Protein AF-A0A3Q9WMM1-F1 (afdb_monomer_lite)

pLDDT: mean 88.0, std 8.88, range [58.69, 95.88]

Sequence (91 aa):
MFIEGNKYLRLTAVPVRKGLFAKGEYTYEVLAHPGASRVVDATHLADAVGVGPHGPWNDLQECQRTADRLFEEGRKKDWVEYGTAIVVSEE

Foldseek 3Di:
DDDAQWKKKAWDDDFDDDDPDTHDFTKMWMDRHPPDIDIDTPVCVCVRRPNDPPGDVVQVVLLVVLNVVCVVVVVRQWIATGPPRDIDHDD

Structure (mmCIF, N/CA/C/O backbone):
data_AF-A0A3Q9WMM1-F1
#
_entry.id   AF-A0A3Q9WMM1-F1
#
loop_
_atom_site.group_PDB
_atom_site.id
_atom_site.type_symbol
_atom_site.label_atom_id
_atom_site.label_alt_id
_atom_site.label_comp_id
_atom_site.label_asym_id
_atom_site.label_entity_id
_atom_site.label_seq_id
_atom_site.pdbx_PDB_ins_code
_atom_site.Cartn_x
_atom_site.Cartn_y
_atom_site.Cartn_z
_atom_site.occupancy
_atom_site.B_iso_or_equiv
_atom_site.auth_seq_id
_atom_site.auth_comp_id
_atom_site.auth_asym_id
_atom_site.auth_atom_id
_atom_site.pdbx_PDB_model_num
ATOM 1 N N . MET A 1 1 ? -4.909 14.085 -5.718 1.00 75.31 1 MET A N 1
ATOM 2 C CA . MET A 1 1 ? -5.000 13.726 -7.150 1.00 75.31 1 MET A CA 1
ATOM 3 C C . MET A 1 1 ? -3.917 12.709 -7.473 1.00 75.31 1 MET A C 1
ATOM 5 O O . MET A 1 1 ? -2.776 12.941 -7.096 1.00 75.31 1 MET A O 1
ATOM 9 N N . PHE A 1 2 ? -4.274 11.593 -8.113 1.00 83.25 2 PHE A N 1
ATOM 10 C CA . PHE A 1 2 ? -3.309 10.585 -8.561 1.00 83.25 2 PHE A CA 1
ATOM 11 C C . PHE A 1 2 ? -2.586 11.056 -9.819 1.00 83.25 2 PHE A C 1
ATOM 13 O O . PHE A 1 2 ? -3.212 11.614 -10.721 1.00 83.25 2 PHE A O 1
ATOM 20 N N . ILE A 1 3 ? -1.282 10.816 -9.875 1.00 84.12 3 ILE A N 1
ATOM 21 C CA . ILE A 1 3 ? -0.444 11.124 -11.028 1.00 84.12 3 ILE A CA 1
ATOM 22 C C . ILE A 1 3 ? -0.332 9.858 -11.877 1.00 84.12 3 ILE A C 1
ATOM 24 O O . ILE A 1 3 ? -0.024 8.777 -11.373 1.00 84.12 3 ILE A O 1
ATOM 28 N N . GLU A 1 4 ? -0.606 9.981 -13.174 1.00 83.56 4 GLU A N 1
ATOM 29 C CA . GLU A 1 4 ? -0.471 8.868 -14.111 1.00 83.56 4 GLU A CA 1
ATOM 30 C C . GLU A 1 4 ? 0.980 8.363 -14.145 1.00 83.56 4 GLU A C 1
ATOM 32 O O . GLU A 1 4 ? 1.924 9.145 -14.230 1.00 83.56 4 GLU A O 1
ATOM 37 N N . GLY A 1 5 ? 1.157 7.043 -14.055 1.00 82.75 5 GLY A N 1
ATOM 38 C CA . GLY A 1 5 ? 2.475 6.404 -14.000 1.00 82.75 5 GLY A CA 1
ATOM 39 C C . GLY A 1 5 ? 3.066 6.276 -12.591 1.00 82.75 5 GLY A C 1
ATOM 40 O O . GLY A 1 5 ? 3.964 5.453 -12.398 1.00 82.75 5 GLY A O 1
ATOM 41 N N . ASN A 1 6 ? 2.532 6.996 -11.597 1.00 89.94 6 ASN A N 1
ATOM 42 C CA . ASN A 1 6 ? 2.882 6.770 -10.197 1.00 89.94 6 ASN A CA 1
ATOM 43 C C . ASN A 1 6 ? 2.162 5.534 -9.654 1.00 89.94 6 ASN A C 1
ATOM 45 O O . ASN A 1 6 ? 1.108 5.116 -10.141 1.00 89.94 6 ASN A O 1
ATOM 49 N N . LYS A 1 7 ? 2.757 4.942 -8.619 1.00 92.56 7 LYS A N 1
ATOM 50 C CA . LYS A 1 7 ? 2.206 3.778 -7.931 1.00 92.56 7 LYS A CA 1
ATOM 51 C C . LYS A 1 7 ? 1.759 4.206 -6.551 1.00 92.56 7 LYS A C 1
ATOM 53 O O . LYS A 1 7 ? 2.465 4.952 -5.881 1.00 92.56 7 LYS A O 1
ATOM 58 N N . TYR A 1 8 ? 0.621 3.701 -6.115 1.00 94.25 8 TYR A N 1
ATOM 59 C CA . TYR A 1 8 ? 0.059 4.026 -4.818 1.00 94.25 8 TYR A CA 1
ATOM 60 C C . TYR A 1 8 ? -0.292 2.752 -4.073 1.00 94.25 8 TYR A C 1
ATOM 62 O O . TYR A 1 8 ? -0.685 1.759 -4.685 1.00 94.25 8 TYR A O 1
ATOM 70 N N . LEU A 1 9 ? -0.172 2.785 -2.753 1.00 95.62 9 LEU A N 1
ATOM 71 C CA . LEU A 1 9 ? -0.613 1.709 -1.879 1.00 95.62 9 LEU A CA 1
ATOM 72 C C . LEU A 1 9 ? -1.428 2.256 -0.711 1.00 95.62 9 LEU A C 1
ATOM 74 O O . LEU A 1 9 ? -1.148 3.332 -0.192 1.00 95.62 9 LEU A O 1
ATOM 78 N N . ARG A 1 10 ? -2.409 1.484 -0.259 1.00 95.44 10 ARG A N 1
ATOM 79 C CA . ARG A 1 10 ? -3.077 1.691 1.027 1.00 95.44 10 ARG A CA 1
ATOM 80 C C . ARG A 1 10 ? -3.278 0.367 1.731 1.00 95.44 10 ARG A C 1
ATOM 82 O O 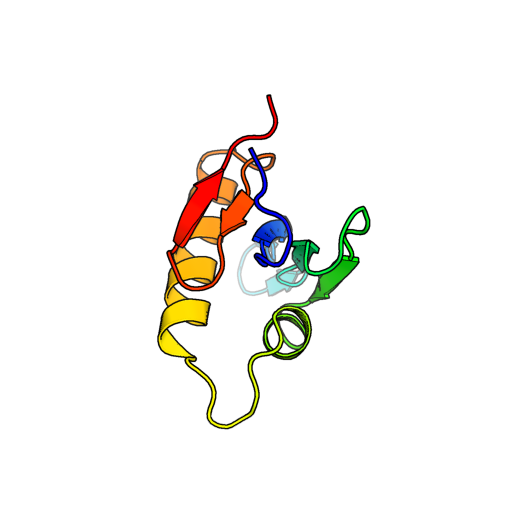. ARG A 1 10 ? -3.405 -0.675 1.091 1.00 95.44 10 ARG A O 1
ATOM 89 N N . LEU A 1 11 ? -3.308 0.403 3.053 1.00 95.50 11 LEU A N 1
ATOM 90 C CA . LEU A 1 11 ? -3.569 -0.782 3.854 1.00 95.50 11 LEU A CA 1
ATOM 91 C C . LEU A 1 11 ? -5.084 -0.974 3.991 1.00 95.50 11 LEU A C 1
ATOM 93 O O . LEU A 1 11 ? -5.803 -0.035 4.326 1.00 95.50 11 LEU A O 1
ATOM 97 N N . THR A 1 12 ? -5.583 -2.179 3.719 1.00 92.81 12 THR A N 1
ATOM 98 C CA . THR A 1 12 ? -7.021 -2.500 3.786 1.00 92.81 12 THR A CA 1
ATOM 99 C C . THR A 1 12 ? -7.362 -3.444 4.933 1.00 92.81 12 THR A C 1
ATOM 101 O O . THR A 1 12 ? -8.487 -3.413 5.440 1.00 92.81 12 THR A O 1
ATOM 104 N N . ALA A 1 13 ? -6.395 -4.235 5.399 1.00 90.50 13 ALA A N 1
ATOM 105 C CA . ALA A 1 13 ? -6.551 -5.094 6.564 1.00 90.50 13 ALA A CA 1
ATOM 106 C C . ALA A 1 13 ? -5.222 -5.303 7.295 1.00 90.50 13 ALA A C 1
ATOM 108 O O . ALA A 1 13 ? -4.162 -5.355 6.675 1.00 90.50 13 ALA A O 1
ATOM 109 N N . VAL A 1 14 ? -5.314 -5.483 8.613 1.00 88.44 14 VAL A N 1
ATOM 110 C CA . VAL A 1 14 ? -4.210 -5.890 9.491 1.00 88.44 14 VAL A CA 1
ATOM 111 C C . VAL A 1 14 ? -4.590 -7.170 10.232 1.00 88.44 14 VAL A C 1
ATOM 113 O O . VAL A 1 14 ? -5.777 -7.384 10.511 1.00 88.44 14 VAL A O 1
ATOM 116 N N . PRO A 1 15 ? -3.616 -8.023 10.593 1.00 83.50 15 PRO A N 1
ATOM 117 C CA . PRO A 1 15 ? -3.873 -9.174 11.444 1.00 83.50 15 PRO A CA 1
ATOM 118 C C . PRO A 1 15 ? -4.429 -8.718 12.796 1.00 83.50 15 PRO A C 1
ATOM 120 O O . PRO A 1 15 ? -3.815 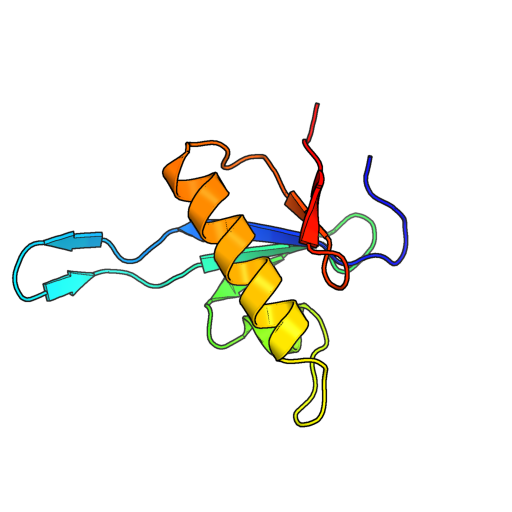-7.932 13.518 1.00 83.50 15 PRO A O 1
ATOM 123 N N . VAL A 1 16 ? -5.583 -9.257 13.182 1.00 78.81 16 VAL A N 1
ATOM 124 C CA . VAL A 1 16 ? -6.172 -8.995 14.495 1.00 78.81 16 VAL A CA 1
ATOM 125 C C . VAL A 1 16 ? -5.469 -9.884 15.513 1.00 78.81 16 VAL A C 1
ATOM 127 O O . VAL A 1 16 ? -5.575 -11.113 15.466 1.00 78.81 16 VAL A O 1
ATOM 130 N N . ARG A 1 17 ? -4.757 -9.272 16.461 1.00 70.88 17 ARG A N 1
ATOM 131 C CA . ARG A 1 17 ? -4.166 -9.986 17.599 1.00 70.88 17 ARG A CA 1
ATOM 132 C C . ARG A 1 17 ? -5.177 -10.065 18.742 1.00 70.88 17 ARG A C 1
ATOM 134 O O . ARG A 1 17 ? -5.585 -9.042 19.285 1.00 70.88 17 ARG A O 1
ATOM 141 N N . LYS A 1 18 ? -5.570 -11.283 19.128 1.00 61.50 18 LYS A N 1
ATOM 142 C CA . LYS A 1 18 ? -6.307 -11.554 20.375 1.00 61.50 18 LYS A CA 1
ATOM 143 C C . LYS A 1 18 ? -5.538 -12.605 21.179 1.00 61.50 18 LYS A C 1
ATOM 145 O O . LYS A 1 18 ? -5.634 -13.798 20.905 1.00 61.50 18 LYS A O 1
ATOM 150 N N . GLY A 1 19 ? -4.780 -12.157 22.183 1.00 66.31 19 GLY A N 1
ATOM 151 C CA . GLY A 1 19 ? -3.942 -13.029 23.018 1.00 66.31 19 GLY A CA 1
ATOM 152 C C . GLY A 1 19 ? -2.712 -13.568 22.274 1.00 66.31 19 GLY A C 1
ATOM 153 O O . GLY A 1 19 ? -2.115 -12.852 21.477 1.00 66.31 19 GLY A O 1
ATOM 154 N N . LEU A 1 20 ? -2.345 -14.834 22.519 1.00 68.56 20 LEU A N 1
ATOM 155 C CA . LEU A 1 20 ? -1.213 -15.521 21.865 1.00 68.56 20 LEU A CA 1
ATOM 156 C C . LEU A 1 20 ? -1.443 -15.830 20.372 1.00 68.56 20 LEU A C 1
ATOM 158 O O . LEU A 1 20 ? -0.535 -16.316 19.704 1.00 68.56 20 LEU A O 1
ATOM 162 N N . PHE A 1 21 ? -2.636 -15.551 19.840 1.00 65.81 21 PHE A N 1
ATOM 163 C CA . PHE A 1 21 ? -2.999 -15.852 18.459 1.00 65.81 21 PHE A CA 1
ATOM 164 C C . PHE A 1 21 ? -3.229 -14.564 17.661 1.00 65.81 21 PHE A C 1
ATOM 166 O O . PHE A 1 21 ? -4.067 -13.724 18.007 1.00 65.81 21 PHE A O 1
ATOM 173 N N . ALA A 1 22 ? -2.489 -14.423 16.562 1.00 72.62 22 ALA A N 1
ATOM 174 C CA . ALA A 1 22 ? -2.801 -13.480 15.498 1.00 72.62 22 ALA A CA 1
ATOM 175 C C . ALA A 1 22 ? -3.682 -14.189 14.461 1.00 72.62 22 ALA A C 1
ATOM 177 O O . ALA A 1 22 ? -3.375 -15.312 14.061 1.00 72.62 22 ALA A O 1
ATOM 178 N N . LYS A 1 23 ? -4.780 -13.556 14.037 1.00 72.81 23 LYS A N 1
ATOM 179 C CA . LYS A 1 23 ? -5.636 -14.059 12.956 1.00 72.81 23 LYS A CA 1
ATOM 180 C C . LYS A 1 23 ? -5.735 -13.017 11.845 1.00 72.81 23 LYS A C 1
ATOM 182 O O . LYS A 1 23 ? -6.052 -11.861 12.117 1.00 72.81 23 LYS A O 1
ATOM 187 N N . GLY A 1 24 ? -5.540 -13.457 10.606 1.00 75.88 24 GLY A N 1
ATOM 188 C CA . GLY A 1 24 ? -5.537 -12.601 9.418 1.00 75.88 24 GLY A CA 1
ATOM 189 C C . GLY A 1 24 ? -4.125 -12.230 8.977 1.00 75.88 24 GLY A C 1
ATOM 190 O O . GLY A 1 24 ? -3.148 -12.618 9.614 1.00 75.88 24 GLY A O 1
ATOM 191 N N . GLU A 1 25 ? -4.038 -11.481 7.885 1.00 85.00 25 GLU A N 1
ATOM 192 C CA . GLU A 1 25 ? -2.787 -11.053 7.261 1.00 85.00 25 GLU A CA 1
ATOM 193 C C . GLU A 1 25 ? -2.875 -9.572 6.896 1.00 85.00 25 GLU A C 1
ATOM 195 O O . GLU A 1 25 ? -3.968 -9.014 6.749 1.00 85.00 25 GLU A O 1
ATOM 200 N N . TYR A 1 26 ? -1.717 -8.929 6.760 1.00 89.94 26 TYR A N 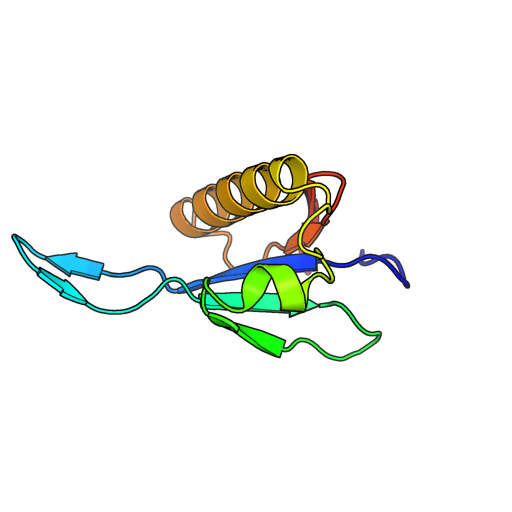1
ATOM 201 C CA . TYR A 1 26 ? -1.655 -7.584 6.202 1.00 89.94 26 TYR A CA 1
ATOM 202 C C . TYR A 1 26 ? -2.066 -7.645 4.735 1.00 89.94 26 TYR A C 1
ATOM 204 O O . TYR A 1 26 ? -1.476 -8.390 3.953 1.00 89.94 26 TYR A O 1
ATOM 212 N N . THR A 1 27 ? -3.076 -6.859 4.378 1.00 95.38 27 THR A N 1
ATOM 213 C CA . THR A 1 27 ? -3.594 -6.777 3.013 1.00 95.38 27 THR A CA 1
ATOM 214 C C . THR A 1 27 ? -3.513 -5.339 2.534 1.00 95.38 27 THR A C 1
ATOM 216 O O . THR A 1 27 ? -3.921 -4.421 3.247 1.00 95.38 27 THR A O 1
ATOM 219 N N . TYR A 1 28 ? -3.001 -5.152 1.326 1.00 95.62 28 TYR A N 1
ATOM 220 C CA . TYR A 1 28 ? -2.799 -3.862 0.691 1.00 95.62 28 TYR A CA 1
ATOM 221 C C . TYR A 1 28 ? -3.623 -3.773 -0.580 1.00 95.62 28 TYR A C 1
ATOM 223 O O . TYR A 1 28 ? -3.735 -4.735 -1.334 1.00 95.62 28 TYR A O 1
ATOM 231 N N . GLU A 1 29 ? -4.158 -2.595 -0.848 1.00 95.88 29 GLU A N 1
ATOM 232 C CA . GLU A 1 29 ? -4.648 -2.239 -2.167 1.00 95.88 29 GLU A CA 1
ATOM 233 C C . GLU A 1 29 ? -3.590 -1.394 -2.867 1.00 95.88 29 GLU A C 1
ATOM 235 O O . GLU A 1 29 ? -3.054 -0.452 -2.285 1.00 95.88 29 GLU A O 1
ATOM 240 N N . VAL A 1 30 ? -3.271 -1.757 -4.105 1.00 95.44 30 VAL A N 1
ATOM 241 C CA . VAL A 1 30 ? -2.204 -1.153 -4.896 1.00 95.44 30 VAL A CA 1
ATOM 242 C C . VAL A 1 30 ? -2.774 -0.650 -6.211 1.00 95.44 30 VAL A C 1
ATOM 244 O O . VAL A 1 30 ? -3.347 -1.421 -6.981 1.00 95.44 30 VAL A O 1
ATOM 247 N N . LEU A 1 31 ? -2.564 0.632 -6.486 1.00 93.31 31 LEU A N 1
ATOM 248 C CA . LEU A 1 31 ? -2.864 1.285 -7.753 1.00 93.31 31 LEU A CA 1
ATOM 249 C C . LEU A 1 31 ? -1.542 1.477 -8.501 1.00 93.31 31 LEU A C 1
ATOM 251 O O . LEU A 1 31 ? -0.783 2.390 -8.196 1.00 93.31 31 LEU A O 1
ATOM 255 N N . ALA A 1 32 ? -1.238 0.583 -9.440 1.00 85.69 32 ALA A N 1
ATOM 256 C CA . ALA A 1 32 ? 0.004 0.624 -10.227 1.00 85.69 32 ALA A CA 1
ATOM 257 C C . ALA A 1 32 ? -0.234 0.792 -11.736 1.00 85.69 32 ALA A C 1
ATOM 259 O O . ALA A 1 32 ? 0.716 1.016 -12.480 1.00 85.69 32 ALA A O 1
ATOM 260 N N . HIS A 1 33 ? -1.486 0.670 -12.184 1.00 76.19 33 HIS A N 1
ATOM 261 C CA . HIS A 1 33 ? -1.886 0.841 -13.576 1.00 76.19 33 HIS A CA 1
ATOM 262 C C . HIS A 1 33 ? -3.053 1.833 -13.648 1.00 76.19 33 HIS A C 1
ATOM 264 O O . HIS A 1 33 ? -3.892 1.838 -12.739 1.00 76.19 33 HIS A O 1
ATOM 270 N N . PRO A 1 34 ? -3.143 2.654 -14.710 1.00 69.62 34 PRO A N 1
ATOM 271 C CA . PRO A 1 34 ? -4.255 3.579 -14.885 1.00 69.62 34 PRO A CA 1
ATOM 272 C C . PRO A 1 34 ? -5.604 2.852 -14.817 1.00 69.62 34 PRO A C 1
ATOM 274 O O . PRO A 1 34 ? -5.857 1.916 -15.574 1.00 69.62 34 PRO A O 1
ATOM 277 N N . GLY A 1 35 ? -6.465 3.279 -13.891 1.00 69.56 35 GLY A N 1
ATOM 278 C CA . GLY A 1 35 ? -7.844 2.795 -13.779 1.00 69.56 35 GLY A CA 1
ATOM 279 C C . GLY A 1 35 ? -8.036 1.418 -13.135 1.00 69.56 35 GLY A C 1
ATOM 280 O O . GLY A 1 35 ? -9.168 0.940 -13.116 1.00 69.56 35 GLY A O 1
ATOM 281 N N . ALA A 1 36 ? -6.989 0.782 -12.595 1.00 81.38 36 ALA A N 1
ATOM 282 C CA . ALA A 1 36 ? -7.123 -0.511 -11.923 1.00 81.38 36 ALA A CA 1
ATOM 283 C C . ALA A 1 36 ? -6.292 -0.591 -10.636 1.00 81.38 36 ALA A C 1
ATOM 285 O O . ALA A 1 36 ? -5.058 -0.546 -10.667 1.00 81.38 36 ALA A O 1
ATOM 286 N N . SER A 1 37 ? -6.979 -0.768 -9.505 1.00 90.25 37 SER A N 1
ATOM 287 C CA . SER A 1 37 ? -6.365 -1.198 -8.253 1.00 90.25 37 SER A CA 1
ATOM 288 C C . SER A 1 37 ? -6.446 -2.721 -8.107 1.00 90.25 37 SER A C 1
ATOM 290 O O . SER A 1 37 ? -7.357 -3.374 -8.621 1.00 90.25 37 SER A O 1
ATOM 292 N N . ARG A 1 38 ? -5.469 -3.311 -7.418 1.00 93.31 38 ARG A N 1
ATOM 293 C CA . ARG A 1 38 ? -5.472 -4.730 -7.039 1.00 93.31 38 ARG A CA 1
ATOM 294 C C . ARG A 1 38 ? -5.229 -4.887 -5.552 1.00 93.31 38 ARG A C 1
ATOM 296 O O . ARG A 1 38 ? -4.457 -4.131 -4.970 1.00 93.31 38 ARG A O 1
ATOM 303 N N . VAL A 1 39 ? -5.844 -5.900 -4.959 1.00 95.12 39 VAL A N 1
ATOM 304 C CA . VAL A 1 39 ? -5.636 -6.255 -3.555 1.00 95.12 39 VAL A CA 1
ATOM 305 C C . VAL A 1 39 ? -4.622 -7.394 -3.475 1.00 95.12 39 VAL A C 1
ATOM 307 O O . VAL A 1 39 ? -4.763 -8.392 -4.178 1.00 95.12 39 VAL A O 1
ATOM 310 N N . VAL A 1 40 ? -3.595 -7.230 -2.645 1.00 94.25 40 VAL A N 1
ATOM 311 C CA . VAL A 1 40 ? -2.489 -8.179 -2.460 1.00 94.25 40 VAL A CA 1
ATOM 312 C C . VAL A 1 40 ? -2.159 -8.331 -0.978 1.00 94.25 40 VAL A C 1
ATOM 314 O O . VAL A 1 40 ? -2.351 -7.405 -0.191 1.00 94.25 40 VAL A O 1
ATOM 317 N N . ASP A 1 41 ? -1.640 -9.486 -0.584 1.00 93.69 41 ASP A N 1
ATOM 318 C CA . ASP A 1 41 ? -1.050 -9.656 0.745 1.00 93.69 41 ASP A CA 1
ATOM 319 C C . ASP A 1 41 ? 0.340 -8.990 0.840 1.00 93.69 41 ASP A C 1
ATOM 321 O O . ASP A 1 41 ? 0.928 -8.543 -0.152 1.00 93.69 41 ASP A O 1
ATOM 325 N N . ALA A 1 42 ? 0.891 -8.933 2.053 1.00 90.06 42 ALA A N 1
ATOM 326 C CA . ALA A 1 42 ? 2.213 -8.358 2.301 1.00 90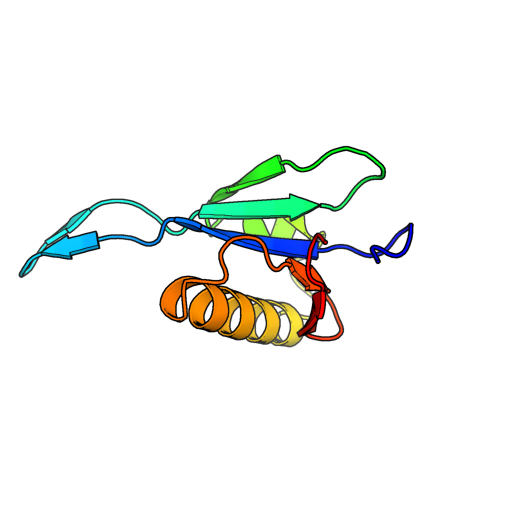.06 42 ALA A CA 1
ATOM 327 C C . ALA A 1 42 ? 3.362 -9.061 1.556 1.00 90.06 42 ALA A C 1
ATOM 329 O O . ALA A 1 42 ? 4.367 -8.415 1.263 1.00 90.06 42 ALA A O 1
ATOM 330 N N . THR A 1 43 ? 3.238 -10.357 1.247 1.00 91.00 43 THR A N 1
ATOM 331 C CA . THR A 1 43 ? 4.286 -11.118 0.544 1.00 91.00 43 THR A CA 1
ATOM 332 C C . THR A 1 43 ? 4.368 -10.740 -0.932 1.00 91.00 43 THR A C 1
ATOM 334 O O . THR A 1 43 ? 5.458 -10.708 -1.499 1.00 91.00 43 THR A O 1
ATOM 337 N N . HIS A 1 44 ? 3.236 -10.359 -1.528 1.00 93.38 44 HIS A N 1
ATOM 338 C CA . HIS A 1 44 ? 3.138 -9.926 -2.920 1.00 93.38 44 HIS A CA 1
ATOM 339 C C . HIS A 1 44 ? 3.247 -8.406 -3.099 1.00 93.38 44 HIS A C 1
ATOM 341 O O . HIS A 1 44 ? 3.314 -7.934 -4.231 1.00 93.38 44 HIS A O 1
ATOM 347 N N . LEU A 1 45 ? 3.292 -7.620 -2.018 1.00 93.56 45 LEU A N 1
ATOM 348 C CA . LEU A 1 45 ? 3.317 -6.156 -2.097 1.00 93.56 45 LEU A CA 1
ATOM 349 C C . LEU A 1 45 ? 4.514 -5.617 -2.894 1.00 93.56 45 LEU A C 1
ATOM 351 O O . LEU A 1 45 ? 4.344 -4.701 -3.696 1.00 93.56 45 LEU A O 1
ATOM 355 N N . ALA A 1 46 ? 5.711 -6.174 -2.690 1.00 93.00 46 ALA A N 1
ATOM 356 C CA . ALA A 1 46 ? 6.921 -5.718 -3.376 1.00 93.00 46 ALA A CA 1
ATOM 357 C C . ALA A 1 46 ? 6.799 -5.880 -4.897 1.00 93.00 46 ALA A C 1
ATOM 359 O O . ALA A 1 46 ? 6.955 -4.908 -5.633 1.00 93.00 46 ALA A O 1
ATOM 360 N N . ASP A 1 47 ? 6.408 -7.069 -5.360 1.00 93.00 47 ASP A N 1
ATOM 361 C CA . ASP A 1 47 ? 6.080 -7.303 -6.769 1.00 93.00 47 ASP A CA 1
ATOM 362 C C . ASP A 1 47 ? 4.941 -6.381 -7.227 1.00 93.00 47 ASP A C 1
ATOM 364 O O . ASP A 1 47 ? 4.975 -5.816 -8.324 1.00 93.00 47 ASP A O 1
ATOM 368 N N . ALA A 1 48 ? 3.967 -6.133 -6.344 1.00 91.69 48 ALA A N 1
ATOM 369 C CA . ALA A 1 48 ? 2.803 -5.342 -6.682 1.00 91.69 48 ALA A CA 1
ATOM 370 C C . ALA A 1 48 ? 3.140 -3.901 -7.088 1.00 91.69 48 ALA A C 1
ATOM 372 O O . ALA A 1 48 ? 2.543 -3.373 -8.034 1.00 91.69 48 ALA A O 1
ATOM 373 N N . VAL A 1 49 ? 4.115 -3.307 -6.394 1.00 90.50 49 VAL A N 1
ATOM 374 C CA . VAL A 1 49 ? 4.676 -1.980 -6.678 1.00 90.50 49 VAL A CA 1
ATOM 375 C C . VAL A 1 49 ? 5.919 -2.035 -7.581 1.00 90.50 49 VAL A C 1
ATOM 377 O O . VAL A 1 49 ? 6.531 -1.005 -7.859 1.00 90.50 49 VAL A O 1
ATOM 380 N N . GLY A 1 50 ? 6.292 -3.205 -8.104 1.00 90.38 50 GLY A N 1
ATOM 381 C CA . GLY A 1 50 ? 7.428 -3.388 -9.012 1.00 90.38 50 GLY A CA 1
ATOM 382 C C . GLY A 1 50 ? 8.806 -3.242 -8.356 1.00 90.38 50 GLY A C 1
ATOM 383 O O . GLY A 1 50 ? 9.757 -2.833 -9.020 1.00 90.38 50 GLY A O 1
ATOM 384 N N . VAL A 1 51 ? 8.918 -3.541 -7.061 1.00 89.81 51 VAL A N 1
ATOM 385 C CA . VAL A 1 51 ? 10.193 -3.660 -6.345 1.00 89.81 51 VAL A CA 1
ATOM 386 C C . VAL A 1 51 ? 10.794 -5.027 -6.634 1.00 89.81 51 VAL A C 1
ATOM 388 O O . VAL A 1 51 ? 10.315 -6.052 -6.154 1.00 89.81 51 VAL A O 1
ATOM 391 N N . GLY A 1 52 ? 11.866 -5.035 -7.424 1.00 88.75 52 GLY A N 1
ATOM 392 C CA . GLY A 1 52 ? 12.677 -6.228 -7.645 1.00 88.75 52 GLY A CA 1
ATOM 393 C C . GLY A 1 52 ? 13.620 -6.538 -6.470 1.00 88.75 52 GLY A C 1
ATOM 394 O O . GLY A 1 52 ? 13.743 -5.744 -5.537 1.00 88.75 52 GLY A O 1
ATOM 395 N N . PRO A 1 53 ? 14.377 -7.648 -6.537 1.00 84.75 53 PRO A N 1
ATOM 396 C CA . PRO A 1 53 ? 15.290 -8.078 -5.470 1.00 84.75 53 PRO A CA 1
ATOM 397 C C . PRO A 1 53 ? 16.330 -7.027 -5.046 1.00 84.75 53 PRO A C 1
ATOM 399 O O . PRO A 1 53 ? 16.687 -6.953 -3.874 1.00 84.75 53 PRO A O 1
ATOM 402 N N . HIS A 1 54 ? 16.775 -6.182 -5.980 1.00 86.31 54 HIS A N 1
ATOM 403 C CA . HIS A 1 54 ? 17.723 -5.082 -5.744 1.00 86.31 54 HIS A CA 1
ATOM 404 C C . HIS A 1 54 ? 17.055 -3.697 -5.753 1.00 86.31 54 HIS A C 1
ATOM 406 O O . HIS A 1 54 ? 17.728 -2.686 -5.937 1.00 86.31 54 HIS A O 1
ATOM 412 N N . GLY A 1 55 ? 15.727 -3.650 -5.628 1.00 85.00 55 GLY A N 1
ATOM 413 C CA . GLY A 1 55 ? 14.963 -2.409 -5.638 1.00 85.00 55 GLY A CA 1
ATOM 414 C C . GLY A 1 55 ? 15.100 -1.605 -4.339 1.00 85.00 55 GLY A C 1
ATOM 415 O O . GLY A 1 55 ? 15.736 -2.052 -3.378 1.00 85.00 55 GLY A O 1
ATOM 416 N N . PRO A 1 56 ? 14.484 -0.415 -4.282 1.00 88.25 56 PRO A N 1
ATOM 417 C CA . PRO A 1 56 ? 14.538 0.437 -3.105 1.00 88.25 56 PRO A CA 1
ATOM 418 C C . PRO A 1 56 ? 13.568 -0.071 -2.026 1.00 88.25 56 PRO A C 1
ATOM 420 O O . PRO A 1 56 ? 12.446 0.406 -1.855 1.00 88.25 56 PRO A O 1
ATOM 423 N N . TRP A 1 57 ? 14.020 -1.083 -1.283 1.00 90.62 57 TRP A N 1
ATOM 424 C CA . TRP A 1 57 ? 13.281 -1.691 -0.171 1.00 90.62 57 TRP A CA 1
ATOM 425 C C . TRP A 1 57 ? 13.030 -0.726 0.993 1.00 90.62 57 TRP A C 1
ATOM 427 O O . TRP A 1 57 ? 12.082 -0.926 1.752 1.00 90.62 57 TRP A O 1
ATOM 437 N N . ASN A 1 58 ? 13.864 0.306 1.143 1.00 92.94 58 ASN A N 1
ATOM 438 C CA . ASN A 1 58 ? 13.687 1.330 2.172 1.00 92.94 58 ASN A CA 1
ATOM 439 C C . ASN A 1 58 ? 12.437 2.173 1.896 1.00 92.94 58 ASN A C 1
ATOM 441 O O . ASN A 1 58 ? 11.610 2.318 2.791 1.00 92.94 58 ASN A O 1
ATOM 445 N N . ASP A 1 59 ? 12.250 2.618 0.652 1.00 91.88 59 ASP A N 1
ATOM 446 C CA . ASP A 1 59 ? 11.071 3.380 0.227 1.00 91.88 59 ASP A CA 1
ATOM 447 C C . ASP A 1 59 ? 9.796 2.556 0.434 1.00 91.88 59 ASP A C 1
ATOM 449 O O . ASP A 1 59 ? 8.776 3.068 0.894 1.00 91.88 59 ASP A O 1
ATOM 453 N N . LEU A 1 60 ? 9.860 1.247 0.151 1.00 93.25 60 LEU A N 1
ATOM 454 C CA . LEU A 1 60 ? 8.741 0.342 0.400 1.00 93.25 60 LEU A CA 1
ATOM 455 C C . LEU A 1 60 ? 8.402 0.257 1.893 1.00 93.25 60 LEU A C 1
ATOM 457 O O . LEU A 1 60 ? 7.236 0.393 2.258 1.00 93.25 60 LEU A O 1
ATOM 461 N N . GLN A 1 61 ? 9.403 0.074 2.756 1.00 93.44 61 GLN A N 1
ATOM 462 C CA . GLN A 1 61 ? 9.196 0.027 4.207 1.00 93.44 61 GLN A CA 1
ATOM 463 C C . GLN A 1 61 ? 8.649 1.347 4.758 1.00 93.44 61 GLN A C 1
ATOM 465 O O . GLN A 1 61 ? 7.783 1.334 5.634 1.00 93.44 61 GLN A O 1
ATOM 470 N N . GLU A 1 62 ? 9.129 2.484 4.257 1.00 95.25 62 GLU A N 1
ATOM 471 C CA . GLU A 1 62 ? 8.616 3.800 4.636 1.00 95.25 62 GLU A CA 1
ATOM 472 C C . GLU A 1 62 ? 7.146 3.951 4.237 1.00 95.25 62 GLU A C 1
ATOM 474 O O . GLU A 1 62 ? 6.310 4.297 5.074 1.00 95.25 62 GLU A O 1
ATOM 479 N N . CYS A 1 63 ? 6.798 3.579 3.004 1.00 94.81 63 CYS A N 1
ATOM 480 C CA . CYS A 1 63 ? 5.414 3.607 2.549 1.00 94.81 63 CYS A CA 1
ATOM 481 C C . CYS A 1 63 ? 4.514 2.666 3.364 1.00 94.81 63 CYS A C 1
ATOM 483 O O . CYS A 1 63 ? 3.387 3.033 3.695 1.00 94.81 63 CYS A O 1
ATOM 485 N N . GLN A 1 64 ? 5.002 1.474 3.729 1.00 95.00 64 GLN A N 1
ATOM 486 C CA . GLN A 1 64 ? 4.267 0.539 4.585 1.00 95.00 64 GLN A CA 1
ATOM 487 C C . GLN A 1 64 ? 3.991 1.128 5.970 1.00 95.00 64 GLN A C 1
ATOM 489 O O . GLN A 1 64 ? 2.866 1.013 6.449 1.00 95.00 64 GLN A O 1
ATO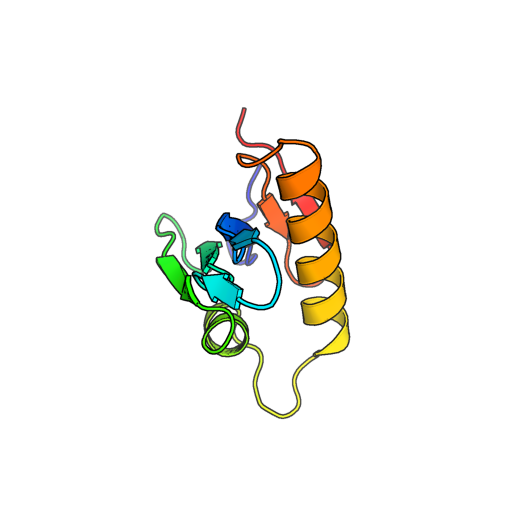M 494 N N . ARG A 1 65 ? 4.976 1.790 6.594 1.00 95.19 65 ARG A N 1
ATOM 495 C CA . ARG A 1 65 ? 4.790 2.468 7.890 1.00 95.19 65 ARG A CA 1
ATOM 496 C C . ARG A 1 65 ? 3.768 3.593 7.797 1.00 95.19 65 ARG A C 1
ATOM 498 O O . ARG A 1 65 ? 2.923 3.722 8.678 1.00 95.19 65 ARG A O 1
ATOM 505 N N . THR A 1 66 ? 3.817 4.387 6.730 1.00 95.88 66 THR A N 1
ATOM 506 C CA . THR A 1 66 ? 2.837 5.454 6.503 1.00 95.88 66 THR A CA 1
ATOM 507 C C . THR A 1 66 ? 1.433 4.880 6.301 1.00 95.88 66 THR A C 1
ATOM 509 O O . THR A 1 66 ? 0.489 5.372 6.914 1.00 95.88 66 THR A O 1
ATOM 512 N N . ALA A 1 67 ? 1.284 3.814 5.510 1.00 95.38 67 ALA A N 1
ATOM 513 C CA . ALA A 1 67 ? -0.006 3.164 5.277 1.00 95.38 67 ALA A CA 1
ATOM 514 C C . ALA A 1 67 ? -0.587 2.525 6.553 1.00 95.38 67 ALA A C 1
ATOM 516 O O . ALA A 1 67 ? -1.789 2.622 6.790 1.00 95.38 67 ALA A O 1
ATOM 517 N N . ASP A 1 68 ? 0.262 1.914 7.383 1.00 94.44 68 ASP A N 1
ATOM 518 C CA . ASP A 1 68 ? -0.114 1.359 8.689 1.00 94.44 68 ASP A CA 1
ATOM 519 C C . ASP A 1 68 ? -0.618 2.456 9.632 1.00 94.44 68 ASP A C 1
ATOM 521 O O . ASP A 1 68 ? -1.747 2.379 10.114 1.00 94.44 68 ASP A O 1
ATOM 525 N N . ARG A 1 69 ? 0.136 3.559 9.763 1.00 95.25 69 ARG A N 1
ATOM 526 C CA . ARG A 1 69 ? -0.289 4.729 10.546 1.00 95.25 69 ARG A CA 1
ATOM 527 C C . ARG A 1 69 ? -1.646 5.266 10.082 1.00 95.25 69 ARG A C 1
ATOM 529 O O . ARG A 1 69 ? -2.522 5.520 10.903 1.00 95.25 69 ARG A O 1
ATOM 536 N N . LEU A 1 70 ? -1.848 5.428 8.771 1.00 95.12 70 LEU A N 1
ATOM 537 C CA . LEU A 1 70 ? -3.125 5.903 8.221 1.00 95.12 70 LEU A CA 1
ATOM 538 C C . LEU A 1 70 ? -4.278 4.943 8.538 1.00 95.12 70 LEU A C 1
ATOM 540 O O . LEU A 1 70 ? -5.387 5.385 8.840 1.00 95.12 70 LEU A O 1
ATOM 544 N N . PHE A 1 71 ? -4.035 3.634 8.499 1.00 93.44 71 PHE A N 1
ATOM 545 C CA . PHE A 1 71 ? -5.043 2.642 8.852 1.00 93.44 71 PHE A CA 1
ATOM 546 C C . PHE A 1 71 ? -5.430 2.713 10.334 1.00 93.44 71 PHE A C 1
ATOM 548 O O . PHE A 1 71 ? -6.624 2.671 10.648 1.00 93.44 71 PHE A O 1
ATOM 555 N N . GLU A 1 72 ? -4.443 2.851 11.224 1.00 92.25 72 GLU A N 1
ATOM 556 C CA . GLU A 1 72 ? -4.642 3.033 12.668 1.00 92.25 72 GLU A CA 1
ATOM 557 C C . GLU A 1 72 ? -5.400 4.331 12.987 1.00 92.25 72 GLU A C 1
ATOM 559 O O . GLU A 1 72 ? -6.303 4.330 13.823 1.00 92.25 72 GLU A O 1
ATOM 564 N N . GLU A 1 73 ? -5.111 5.413 12.259 1.00 94.50 73 GLU A N 1
ATOM 565 C CA . GLU A 1 73 ? -5.827 6.697 12.329 1.00 94.50 73 GLU A CA 1
ATOM 566 C C . GLU A 1 73 ? -7.258 6.629 11.748 1.00 94.50 73 GLU A C 1
ATOM 568 O O . GLU A 1 73 ? -8.001 7.609 11.795 1.00 94.50 73 GLU A O 1
ATOM 573 N N . GLY A 1 74 ? -7.671 5.492 11.174 1.00 92.69 74 GLY A N 1
ATOM 574 C CA . GLY A 1 74 ? -8.976 5.324 10.526 1.00 92.69 74 GLY A CA 1
ATOM 575 C C . GLY A 1 74 ? -9.072 5.951 9.130 1.00 92.69 74 GLY A C 1
ATOM 576 O O . GLY A 1 74 ? -10.131 5.898 8.500 1.00 92.69 74 GLY A O 1
ATOM 577 N N . ARG A 1 75 ? -7.966 6.476 8.596 1.00 93.00 75 ARG A N 1
ATOM 578 C CA . ARG A 1 75 ? -7.840 7.128 7.283 1.00 93.00 75 ARG A CA 1
ATOM 579 C C . ARG A 1 75 ? -7.672 6.113 6.148 1.00 93.00 75 ARG A C 1
ATOM 581 O O . ARG A 1 75 ? -6.815 6.236 5.283 1.00 93.00 75 ARG A O 1
ATOM 588 N N . LYS A 1 76 ? -8.531 5.093 6.126 1.00 89.81 76 LYS A N 1
ATOM 589 C CA . LYS A 1 76 ? -8.431 3.929 5.220 1.00 89.81 76 LYS A CA 1
ATOM 590 C C . LYS A 1 76 ? -8.664 4.241 3.740 1.00 89.81 76 LYS A C 1
ATOM 592 O O . LYS A 1 76 ? -8.453 3.374 2.903 1.00 89.81 76 LYS A O 1
ATOM 597 N N . LYS A 1 77 ? -9.162 5.438 3.426 1.00 91.69 77 LYS A N 1
ATOM 598 C CA . LYS A 1 77 ? -9.356 5.907 2.048 1.00 91.69 77 LYS A CA 1
ATOM 599 C C . LYS A 1 77 ? -8.111 6.582 1.480 1.00 91.69 77 LYS A C 1
ATOM 601 O O . LYS A 1 77 ? -8.015 6.716 0.266 1.00 91.69 77 LYS A O 1
ATOM 606 N N . ASP A 1 78 ? -7.178 6.979 2.340 1.00 94.19 78 ASP A N 1
ATOM 607 C CA . ASP A 1 78 ? -5.976 7.677 1.921 1.00 94.19 78 ASP A CA 1
ATOM 608 C C . ASP A 1 78 ? -4.954 6.700 1.348 1.00 94.19 78 ASP A C 1
ATOM 610 O O . ASP A 1 78 ? -4.765 5.583 1.836 1.00 94.19 78 ASP A O 1
ATOM 614 N N . TRP A 1 79 ? -4.290 7.154 0.297 1.00 94.69 79 TRP A N 1
ATOM 615 C CA . TRP A 1 79 ? -3.284 6.424 -0.446 1.00 94.69 79 TRP A CA 1
ATOM 616 C C . TRP A 1 79 ? -1.901 6.970 -0.139 1.00 94.69 79 TRP A C 1
ATOM 618 O O . TRP A 1 79 ? -1.735 8.154 0.140 1.00 94.69 79 TRP A O 1
ATOM 628 N N . VAL A 1 80 ? -0.895 6.112 -0.226 1.00 95.75 80 VAL A N 1
ATOM 629 C CA . VAL A 1 80 ? 0.513 6.476 -0.086 1.00 95.75 80 VAL A CA 1
ATOM 630 C C . VAL A 1 80 ? 1.183 6.303 -1.437 1.00 95.75 80 VAL A C 1
ATOM 632 O O . VAL A 1 80 ? 1.155 5.213 -2.007 1.00 95.75 80 VAL A O 1
ATOM 635 N N . GLU A 1 81 ? 1.773 7.372 -1.956 1.00 94.56 81 GLU A N 1
ATOM 636 C CA . GLU A 1 81 ? 2.564 7.332 -3.178 1.00 94.56 81 GLU A CA 1
ATOM 637 C C . GLU A 1 81 ? 3.8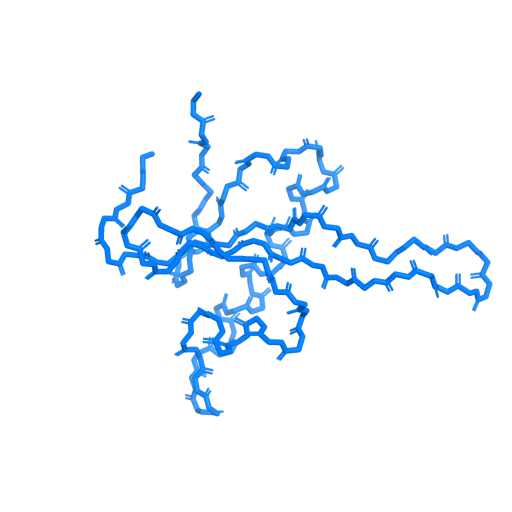87 6.602 -2.938 1.00 94.56 81 GLU A C 1
ATOM 639 O O . GLU A 1 81 ? 4.685 6.961 -2.069 1.00 94.56 81 GLU A O 1
ATOM 644 N N . TYR A 1 82 ? 4.127 5.565 -3.731 1.00 91.75 82 TYR A N 1
ATOM 645 C CA . TYR A 1 82 ? 5.356 4.797 -3.692 1.00 91.75 82 TYR A CA 1
ATOM 646 C C . TYR A 1 82 ? 6.536 5.615 -4.240 1.00 91.75 82 TYR A C 1
ATOM 648 O O . TYR A 1 82 ? 6.443 6.204 -5.316 1.00 91.75 82 TYR A O 1
ATOM 656 N N . GLY A 1 83 ? 7.657 5.613 -3.513 1.00 86.25 83 GLY A N 1
ATOM 657 C CA . GLY A 1 83 ? 8.880 6.357 -3.849 1.00 86.25 83 GLY A CA 1
ATOM 658 C C . GLY A 1 83 ? 8.972 7.748 -3.211 1.00 86.25 83 GLY A C 1
ATOM 659 O O . GLY A 1 83 ? 10.066 8.295 -3.116 1.00 86.25 83 GLY A O 1
ATOM 660 N N . THR A 1 84 ? 7.857 8.308 -2.729 1.00 88.31 84 THR A N 1
ATOM 661 C CA . THR A 1 84 ? 7.834 9.611 -2.031 1.00 88.31 84 THR A CA 1
ATOM 662 C C . THR A 1 84 ? 7.180 9.557 -0.650 1.00 88.31 84 THR A C 1
ATOM 664 O O . THR A 1 84 ? 7.344 10.489 0.133 1.00 88.31 84 THR A O 1
ATOM 667 N N . ALA A 1 85 ? 6.424 8.494 -0.348 1.00 90.44 85 ALA A N 1
ATOM 668 C CA . ALA A 1 85 ? 5.613 8.344 0.861 1.00 90.44 85 ALA A CA 1
ATOM 669 C C . ALA A 1 85 ? 4.587 9.479 1.081 1.00 90.44 85 ALA A C 1
ATOM 671 O O . ALA A 1 85 ? 4.057 9.646 2.185 1.00 90.44 85 ALA A O 1
ATOM 672 N N . ILE A 1 86 ? 4.272 10.246 0.029 1.00 92.88 86 ILE A N 1
ATOM 673 C CA . ILE A 1 86 ? 3.287 11.329 0.070 1.00 92.88 86 ILE A CA 1
ATOM 674 C C . ILE A 1 86 ? 1.886 10.732 0.205 1.00 92.88 86 ILE A C 1
ATOM 676 O O . ILE A 1 86 ? 1.519 9.792 -0.498 1.00 92.88 86 ILE A O 1
ATOM 680 N N . VAL A 1 87 ? 1.087 11.304 1.107 1.00 94.31 87 VAL A N 1
ATOM 681 C CA . VAL A 1 87 ? -0.302 10.892 1.324 1.00 94.31 87 VAL A CA 1
ATOM 682 C C . VAL A 1 87 ? -1.223 11.623 0.350 1.00 94.31 87 VAL A C 1
ATOM 684 O O . VAL A 1 87 ? -1.204 12.851 0.276 1.00 94.31 87 VAL A O 1
ATOM 687 N N . VAL A 1 88 ? -2.057 10.870 -0.362 1.00 92.31 88 VAL A N 1
ATOM 688 C CA . VAL A 1 88 ? -3.059 11.367 -1.307 1.00 92.31 88 VAL A CA 1
ATOM 689 C C . VAL A 1 88 ? -4.438 10.899 -0.860 1.00 92.31 88 VAL A C 1
ATOM 691 O O . VAL A 1 88 ? -4.704 9.702 -0.797 1.00 92.31 88 VAL A O 1
ATOM 694 N N . SER A 1 89 ? -5.331 11.838 -0.572 1.00 86.69 89 SER A N 1
ATOM 695 C CA . SER A 1 89 ? -6.725 11.529 -0.249 1.00 86.69 89 SER A CA 1
ATOM 696 C C . SER A 1 89 ? -7.565 11.395 -1.523 1.00 86.69 89 SER A C 1
ATOM 698 O O . SER A 1 89 ? -7.403 12.183 -2.459 1.00 86.69 89 SER A O 1
ATOM 700 N N . GLU A 1 90 ? -8.453 10.398 -1.555 1.00 71.38 90 GLU A N 1
ATOM 701 C CA . GLU A 1 90 ? -9.625 10.419 -2.440 1.00 71.38 90 GLU A CA 1
ATOM 702 C C . GLU A 1 90 ? -10.627 11.418 -1.842 1.00 71.38 90 GLU A C 1
ATOM 704 O O . GLU A 1 90 ? -11.052 11.237 -0.699 1.00 71.38 90 GLU A O 1
ATOM 709 N N . GLU A 1 91 ? -10.928 12.494 -2.577 1.00 58.69 91 GLU A N 1
ATOM 710 C CA . GLU A 1 91 ? -11.981 13.463 -2.223 1.00 58.69 91 GLU A CA 1
ATOM 711 C C . GLU A 1 91 ? -13.375 12.815 -2.200 1.00 58.69 91 GLU A C 1
ATOM 713 O O . GLU A 1 91 ? -13.657 11.960 -3.073 1.00 58.69 91 GLU A O 1
#

Secondary structure (DSSP, 8-state):
-PPTT--EEEEEE--EEETTEEES--EEEEEEETTEEEEEETTTHHHHTT--TTS-HHHHHHHHHHHHHHHHTT-TT-EEETTT--EE---

Radius of gyration: 13.03 Å; chains: 1; bounding box: 30×30×38 Å